Protein AF-0000000084528116 (afdb_homodimer)

Secondary structure (DSSP, 8-state):
------HHHHHHHHHHHHHHHHHTT--HHHHHHHHT--THHHHHHHTTSS--BHHHHHHHHHHTT--HHHHHHHHGGG--S--/------THHHHHHHHHHHHHHHHTT--HHHHHHHHT--THHHHHHHTTSS--BHHHHHHHHHHTT--HHHHHHHHGGG--S--

pLDDT: mean 92.59, std 15.08, range [25.92, 98.62]

Radius of gyration: 15.74 Å; Cα contacts (8 Å, |Δi|>4): 183; chains: 2; bounding box: 32×43×34 Å

Nearest PDB structures (foldseek):
  3f52-assembly1_E  TM=8.115E-01  e=4.147E-03  Corynebacterium glutamicum
  3g5g-assembly1_A  TM=8.521E-01  e=7.219E-03  Enterobacter sp. RFL1396
  3g5g-assembly5_J  TM=8.511E-01  e=9.524E-03  Enterobacter sp. RFL1396
  3g5g-assembly5_I  TM=8.493E-01  e=1.257E-02  Enterobacter sp. RFL1396
  3clc-assembly1_D  TM=8.287E-01  e=1.189E-02  unclassi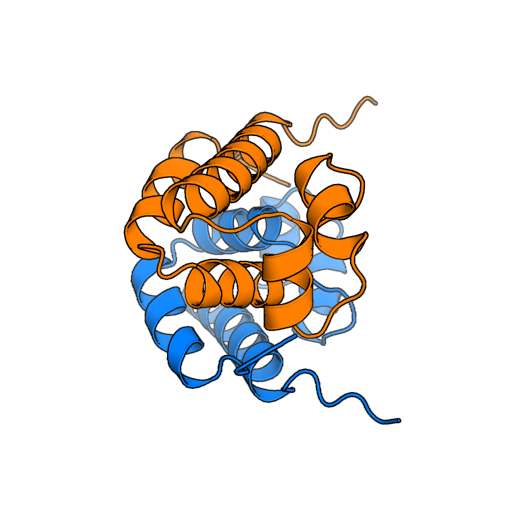fied

Solvent-accessible surface area (backbone atoms only — not comparable to full-atom values): 9227 Å² total; per-residue (Å²): 134,76,77,66,68,49,58,56,31,56,49,50,50,31,52,49,54,51,50,43,35,54,73,61,68,45,51,51,51,57,47,12,53,66,32,63,43,58,56,59,52,42,54,31,38,59,71,66,75,37,84,50,33,43,66,56,45,51,43,52,38,53,75,44,67,54,63,62,64,60,51,50,60,68,43,56,83,43,52,48,91,52,94,134,74,79,62,72,61,54,55,33,57,50,50,50,31,52,49,54,51,48,43,35,54,73,59,68,46,51,53,52,57,46,12,54,66,33,64,44,58,56,59,53,44,54,32,38,59,70,65,75,38,85,51,33,42,67,56,45,51,42,53,38,53,75,46,68,52,61,61,62,58,50,51,60,67,43,55,84,43,50,54,92,52,97

Structure (mmCIF, N/CA/C/O backbone):
data_AF-0000000084528116-model_v1
#
loop_
_entity.id
_entity.type
_entity.pdbx_description
1 polymer 'Helix-turn-helix protein'
#
loop_
_atom_site.group_PDB
_atom_site.id
_atom_site.type_symbol
_atom_site.label_atom_id
_atom_site.label_alt_id
_atom_site.label_comp_id
_atom_site.label_asym_id
_atom_site.label_entity_id
_atom_site.label_seq_id
_atom_site.pdbx_PDB_ins_code
_atom_site.Cartn_x
_atom_site.Cartn_y
_atom_site.Cartn_z
_atom_site.occupancy
_atom_site.B_iso_or_equiv
_atom_site.auth_seq_id
_atom_site.auth_comp_id
_atom_site.auth_asym_id
_atom_site.auth_atom_id
_atom_site.pdbx_PDB_model_num
ATOM 1 N N . MET A 1 1 ? -15.781 -3.434 -20.422 1 26.11 1 MET A N 1
ATOM 2 C CA . MET A 1 1 ? -14.797 -4.195 -19.656 1 26.11 1 MET A CA 1
ATOM 3 C C . MET A 1 1 ? -14.453 -3.486 -18.344 1 26.11 1 MET A C 1
ATOM 5 O O . MET A 1 1 ? -13.594 -2.598 -18.328 1 26.11 1 MET A O 1
ATOM 9 N N . ALA A 1 2 ? -15.367 -3.178 -17.625 1 33.28 2 ALA A N 1
ATOM 10 C CA . ALA A 1 2 ? -15.539 -2.479 -16.359 1 33.28 2 ALA A CA 1
ATOM 11 C C . ALA A 1 2 ? -14.578 -3.014 -15.305 1 33.28 2 ALA A C 1
ATOM 13 O O . ALA A 1 2 ? -14.828 -4.055 -14.688 1 33.28 2 ALA A O 1
ATOM 14 N N . GLY A 1 3 ? -13.422 -3.615 -15.656 1 37.78 3 GLY A N 1
ATOM 15 C CA . GLY A 1 3 ? -12.664 -4.426 -14.719 1 37.78 3 GLY A CA 1
ATOM 16 C C . GLY A 1 3 ? -12.805 -3.953 -13.281 1 37.78 3 GLY A C 1
ATOM 17 O O . GLY A 1 3 ? -12.477 -2.809 -12.961 1 37.78 3 GLY A O 1
ATOM 18 N N . ALA A 1 4 ? -13.688 -4.445 -12.594 1 40.91 4 ALA A N 1
ATOM 19 C CA . ALA A 1 4 ? -14.25 -4.246 -11.266 1 40.91 4 ALA A CA 1
ATOM 20 C C . ALA A 1 4 ? -13.156 -4.242 -10.195 1 40.91 4 ALA A C 1
ATOM 22 O O . ALA A 1 4 ? -12.852 -5.285 -9.609 1 40.91 4 ALA A O 1
ATOM 23 N N . VAL A 1 5 ? -11.875 -4.211 -10.484 1 47.56 5 VAL A N 1
ATOM 24 C CA . VAL A 1 5 ? -10.984 -4.148 -9.328 1 47.56 5 VAL A CA 1
ATOM 25 C C . VAL A 1 5 ? -11.727 -3.555 -8.133 1 47.56 5 VAL A C 1
ATOM 27 O O . VAL A 1 5 ? -12.344 -2.49 -8.242 1 47.56 5 VAL A O 1
ATOM 30 N N . SER A 1 6 ? -12.258 -4.531 -7.488 1 56.72 6 SER A N 1
ATOM 31 C CA . SER A 1 6 ? -13.234 -4.523 -6.41 1 56.72 6 SER A CA 1
ATOM 32 C C . SER A 1 6 ? -13.125 -3.252 -5.574 1 56.72 6 SER A C 1
ATOM 34 O O . SER A 1 6 ? -12.094 -2.996 -4.957 1 56.72 6 SER A O 1
ATOM 36 N N . SER A 1 7 ? -13.82 -2.291 -6.074 1 81.94 7 SER A N 1
ATOM 37 C CA . SER A 1 7 ? -14.172 -0.929 -5.684 1 81.94 7 SER A CA 1
ATOM 38 C C . SER A 1 7 ? -14.398 -0.824 -4.18 1 81.94 7 SER A C 1
ATOM 40 O O . SER A 1 7 ? -14.109 0.209 -3.574 1 81.94 7 SER A O 1
ATOM 42 N N . GLU A 1 8 ? -14.531 -2.168 -3.723 1 93.81 8 GLU A N 1
ATOM 43 C CA . GLU A 1 8 ? -14.906 -2.059 -2.318 1 93.81 8 GLU A CA 1
ATOM 44 C C . GLU A 1 8 ? -13.695 -1.777 -1.438 1 93.81 8 GLU A C 1
ATOM 46 O O . GLU A 1 8 ? -13.773 -0.985 -0.497 1 93.81 8 GLU A O 1
ATOM 51 N N . ALA A 1 9 ? -12.609 -2.432 -1.782 1 95.25 9 ALA A N 1
ATOM 52 C CA . ALA A 1 9 ? -11.391 -2.24 -1.005 1 95.25 9 ALA A CA 1
ATOM 53 C C . ALA A 1 9 ? -10.898 -0.797 -1.098 1 95.25 9 ALA A C 1
ATOM 55 O O . ALA A 1 9 ? -10.477 -0.213 -0.097 1 95.25 9 ALA A O 1
ATOM 56 N N . TYR A 1 10 ? -11.016 -0.242 -2.264 1 95.69 10 TYR A N 1
ATOM 57 C CA . TYR A 1 10 ? -10.594 1.143 -2.447 1 95.69 10 TYR A CA 1
ATOM 58 C C . TYR A 1 10 ? -11.516 2.098 -1.693 1 95.69 10 TYR A C 1
ATOM 60 O O . TYR A 1 10 ? -11.047 3.072 -1.099 1 95.69 10 TYR A O 1
ATOM 68 N N . LYS A 1 11 ? -12.742 1.78 -1.754 1 95.19 11 LYS A N 1
ATOM 69 C CA . LYS A 1 11 ? -13.695 2.586 -1.003 1 95.19 11 LYS A CA 1
ATOM 70 C C . LYS A 1 11 ? -13.414 2.52 0.496 1 95.19 11 LYS A C 1
ATOM 72 O O . LYS A 1 11 ? -13.445 3.543 1.184 1 95.19 11 LYS A O 1
ATOM 77 N N . SER A 1 12 ? -13.164 1.343 0.937 1 96.94 12 SER A N 1
ATOM 78 C CA . SER A 1 12 ? -12.852 1.149 2.35 1 96.94 12 SER A CA 1
ATOM 79 C C . SER A 1 12 ? -11.578 1.888 2.738 1 96.94 12 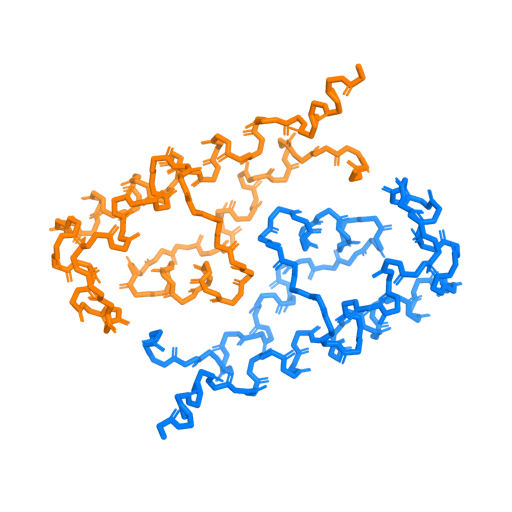SER A C 1
ATOM 81 O O . SER A 1 12 ? -11.523 2.537 3.785 1 96.94 12 SER A O 1
ATOM 83 N N . LEU A 1 13 ? -10.562 1.79 1.901 1 97.31 13 LEU A N 1
ATOM 84 C CA . LEU A 1 13 ? -9.312 2.48 2.191 1 97.31 13 LEU A CA 1
ATOM 85 C C . LEU A 1 13 ? -9.523 3.988 2.262 1 97.31 13 LEU A C 1
ATOM 87 O O . LEU A 1 13 ? -9.062 4.645 3.197 1 97.31 13 LEU A O 1
ATOM 91 N N . ARG A 1 14 ? -10.242 4.477 1.35 1 96.94 14 ARG A N 1
ATOM 92 C CA . ARG A 1 14 ? -10.508 5.91 1.332 1 96.94 14 ARG A CA 1
ATOM 93 C C . ARG A 1 14 ? -11.258 6.344 2.588 1 96.94 14 ARG A C 1
ATOM 95 O O . ARG A 1 14 ? -10.922 7.363 3.197 1 96.94 14 ARG A O 1
ATOM 102 N N . ALA A 1 15 ? -12.242 5.625 2.916 1 97.62 15 ALA A N 1
ATOM 103 C CA . ALA A 1 15 ? -13.023 5.926 4.113 1 97.62 15 ALA A CA 1
ATOM 104 C C . ALA A 1 15 ? -12.141 5.91 5.359 1 97.62 15 ALA A C 1
ATOM 106 O O . ALA A 1 15 ? -12.273 6.77 6.234 1 97.62 15 ALA A O 1
ATOM 107 N N . ILE A 1 16 ? -11.266 4.969 5.445 1 98 16 ILE A N 1
ATOM 108 C CA . ILE A 1 16 ? -10.359 4.832 6.582 1 98 16 ILE A CA 1
ATOM 109 C C . ILE A 1 16 ? -9.422 6.035 6.641 1 98 16 ILE A C 1
ATOM 111 O O . ILE A 1 16 ? -9.188 6.598 7.715 1 98 16 ILE A O 1
ATOM 115 N N . LEU A 1 17 ? -8.891 6.426 5.473 1 98.25 17 LEU A N 1
ATOM 116 C CA . LEU A 1 17 ? -7.984 7.57 5.426 1 98.25 17 LEU A CA 1
ATOM 117 C C . LEU A 1 17 ? -8.68 8.836 5.902 1 98.25 17 LEU A C 1
ATOM 119 O O . LEU A 1 17 ? -8.117 9.609 6.68 1 98.25 17 LEU A O 1
ATOM 123 N N . VAL A 1 18 ? -9.898 9.008 5.477 1 98.5 18 VAL A N 1
ATOM 124 C CA . VAL A 1 18 ? -10.688 10.156 5.895 1 98.5 18 VAL A CA 1
ATOM 125 C C . VAL A 1 18 ? -10.953 10.086 7.395 1 98.5 18 VAL A C 1
ATOM 127 O O . VAL A 1 18 ? -10.773 11.07 8.117 1 98.5 18 VAL A O 1
ATOM 130 N N . GLN A 1 19 ? -11.359 8.969 7.844 1 98.44 19 GLN A N 1
ATOM 131 C CA . GLN A 1 19 ? -11.664 8.773 9.258 1 98.44 19 GLN A CA 1
ATOM 132 C C . GLN A 1 19 ? -10.438 9.008 10.125 1 98.44 19 GLN A C 1
ATOM 134 O O . GLN A 1 19 ? -10.531 9.641 11.18 1 98.44 19 GLN A O 1
ATOM 139 N N . GLU A 1 20 ? -9.32 8.5 9.75 1 98.44 20 GLU A N 1
ATOM 140 C CA . GLU A 1 20 ? -8.086 8.664 10.516 1 98.44 20 GLU A CA 1
ATOM 141 C C . GLU A 1 20 ? -7.652 10.125 10.555 1 98.44 20 GLU A C 1
ATOM 143 O O . GLU A 1 20 ? -7.176 10.609 11.578 1 98.44 20 GLU A O 1
ATOM 148 N N . ARG A 1 21 ? -7.809 10.766 9.43 1 98.62 21 ARG A N 1
ATOM 149 C CA . ARG A 1 21 ? -7.484 12.188 9.422 1 98.62 21 ARG A CA 1
ATOM 150 C C . ARG A 1 21 ? -8.359 12.961 10.398 1 98.62 21 ARG A C 1
ATOM 152 O O . ARG A 1 21 ? -7.859 13.766 11.188 1 98.62 21 ARG A O 1
ATOM 159 N N . ARG A 1 22 ? -9.625 12.703 10.375 1 98.44 22 ARG A N 1
ATOM 160 C CA . ARG A 1 22 ? -10.578 13.367 11.258 1 98.44 22 ARG A CA 1
ATOM 161 C C . ARG A 1 22 ? -10.297 13.039 12.719 1 98.44 22 ARG A C 1
ATOM 163 O O . ARG A 1 22 ? -10.359 13.922 13.578 1 98.44 22 ARG A O 1
ATOM 170 N N . ARG A 1 23 ? -10 11.836 12.992 1 97.88 23 ARG A N 1
ATOM 171 C CA . ARG A 1 23 ? -9.688 11.383 14.344 1 97.88 23 ARG A CA 1
ATOM 172 C C . ARG A 1 23 ? -8.461 12.102 14.891 1 97.88 23 ARG A C 1
ATOM 174 O O . ARG A 1 23 ? -8.391 12.398 16.094 1 97.88 23 ARG A O 1
ATOM 181 N N . SER A 1 24 ? -7.512 12.391 14.039 1 97.5 24 SER A N 1
ATOM 182 C CA . SER A 1 24 ? -6.281 13.055 14.453 1 97.5 24 SER A CA 1
ATOM 183 C C . SER A 1 24 ? -6.488 14.562 14.609 1 97.5 24 SER A C 1
ATOM 185 O O . SER A 1 24 ? -5.582 15.273 15.031 1 97.5 24 SER A O 1
ATOM 187 N N . GLY A 1 25 ? -7.613 15.031 14.094 1 97.94 25 GLY A N 1
ATOM 188 C CA . GLY A 1 25 ? -7.961 16.438 14.227 1 97.94 25 GLY A CA 1
ATOM 189 C C . GLY A 1 25 ? -7.336 17.312 13.156 1 97.94 25 GLY A C 1
ATOM 190 O O . GLY A 1 25 ? -7.273 18.531 13.305 1 97.94 25 GLY A O 1
ATOM 191 N N . LEU A 1 26 ? -6.895 16.75 12.133 1 98.19 26 LEU A N 1
ATOM 192 C CA . LEU A 1 26 ? -6.227 17.516 11.086 1 98.19 26 LEU A CA 1
ATOM 193 C C . LEU A 1 26 ? -7.18 17.797 9.922 1 98.19 26 LEU A C 1
ATOM 195 O O . LEU A 1 26 ? -7.977 16.922 9.555 1 98.19 26 LEU A O 1
ATOM 199 N N . SER A 1 27 ? -7.039 19.031 9.438 1 98.44 27 SER A N 1
ATOM 200 C CA . SER A 1 27 ? -7.66 19.328 8.148 1 98.44 27 SER A CA 1
ATOM 201 C C . SER A 1 27 ? -6.852 18.734 7 1 98.44 27 SER A C 1
ATOM 203 O O . SER A 1 27 ? -5.73 18.266 7.195 1 98.44 27 SER A O 1
ATOM 205 N N . GLN A 1 28 ? -7.508 18.719 5.848 1 98.56 28 GLN A N 1
ATOM 206 C CA . GLN A 1 28 ? -6.781 18.266 4.668 1 98.56 28 GLN A CA 1
ATOM 207 C C . GLN A 1 28 ? -5.535 19.125 4.43 1 98.56 28 GLN A C 1
ATOM 209 O O . GLN A 1 28 ? -4.465 18.594 4.117 1 98.56 28 GLN A O 1
ATOM 214 N N . ALA A 1 29 ? -5.656 20.453 4.613 1 98.31 29 ALA A N 1
ATOM 215 C CA . ALA A 1 29 ? -4.559 21.391 4.387 1 98.31 29 ALA A CA 1
ATOM 216 C C . ALA A 1 29 ? -3.424 21.156 5.379 1 98.31 29 ALA A C 1
ATOM 218 O O . ALA A 1 29 ? -2.252 21.125 4.992 1 98.31 29 ALA A O 1
ATOM 219 N N . ARG A 1 30 ? -3.768 20.984 6.641 1 98.38 30 ARG A N 1
ATOM 220 C CA . ARG A 1 30 ? -2.762 20.766 7.672 1 98.38 30 ARG A CA 1
ATOM 221 C C . ARG A 1 30 ? -2.047 19.438 7.465 1 98.38 30 ARG A C 1
ATOM 223 O O . ARG A 1 30 ? -0.831 19.344 7.652 1 98.38 30 ARG A O 1
ATOM 230 N N . LEU A 1 31 ? -2.768 18.422 7.137 1 98.62 31 LEU A N 1
ATOM 231 C CA . LEU A 1 31 ? -2.146 17.125 6.844 1 98.62 31 LEU A CA 1
ATOM 232 C C . LEU A 1 31 ? -1.208 17.234 5.648 1 98.62 31 LEU A C 1
ATOM 234 O O . LEU A 1 31 ? -0.095 16.703 5.676 1 98.62 31 LEU A O 1
ATOM 238 N N . ALA A 1 32 ? -1.653 17.891 4.598 1 98.56 32 ALA A N 1
ATOM 239 C CA . ALA A 1 32 ? -0.805 18.078 3.424 1 98.56 32 ALA A CA 1
ATOM 240 C C . ALA A 1 32 ? 0.51 18.766 3.801 1 98.56 32 ALA A C 1
ATOM 242 O O . ALA A 1 32 ? 1.579 18.359 3.34 1 98.56 32 ALA A O 1
ATOM 243 N N . GLU A 1 33 ? 0.425 19.734 4.621 1 98.06 33 GLU A N 1
ATOM 244 C CA . GLU A 1 33 ? 1.606 20.438 5.102 1 98.06 33 GLU A CA 1
ATOM 245 C C . GLU A 1 33 ? 2.545 19.5 5.852 1 98.06 33 GLU A C 1
ATOM 247 O O . GLU A 1 33 ? 3.754 19.5 5.613 1 98.06 33 GLU A O 1
ATOM 252 N N . ARG A 1 34 ? 1.994 18.688 6.688 1 97.5 34 ARG A N 1
ATOM 253 C CA . ARG A 1 34 ? 2.795 17.734 7.465 1 97.5 34 ARG A CA 1
ATOM 254 C C . ARG A 1 34 ? 3.461 16.703 6.555 1 97.5 34 ARG A C 1
ATOM 256 O O . ARG A 1 34 ? 4.535 16.203 6.871 1 97.5 34 ARG A O 1
ATOM 263 N N . LEU A 1 35 ? 2.812 16.469 5.504 1 97.69 35 LEU A N 1
ATOM 264 C CA . LEU A 1 35 ? 3.322 15.477 4.555 1 97.69 35 LEU A CA 1
ATOM 265 C C . LEU A 1 35 ? 4.312 16.109 3.59 1 97.69 35 LEU A C 1
ATOM 267 O O . LEU A 1 35 ? 4.941 15.414 2.789 1 97.69 35 LEU A O 1
ATOM 271 N N . GLY A 1 36 ? 4.477 17.359 3.609 1 97.19 36 GLY A N 1
ATOM 272 C CA . GLY A 1 36 ? 5.328 18.062 2.658 1 97.19 36 GLY A CA 1
ATOM 273 C C . GLY A 1 36 ? 4.754 18.094 1.254 1 97.19 36 GLY A C 1
ATOM 274 O O . GLY A 1 36 ? 5.492 17.984 0.272 1 97.19 36 GLY A O 1
ATOM 275 N N . LYS A 1 37 ? 3.486 18.109 1.202 1 97.75 37 LYS A N 1
ATOM 276 C CA . LYS A 1 37 ? 2.805 18.062 -0.088 1 97.75 37 LYS A CA 1
ATOM 277 C C . LYS A 1 37 ? 1.938 19.297 -0.297 1 97.75 37 LYS A C 1
ATOM 279 O O . LYS A 1 37 ? 1.673 20.047 0.649 1 97.75 37 LYS A O 1
ATOM 284 N N . PRO A 1 38 ? 1.549 19.531 -1.595 1 97.5 38 PRO A N 1
ATOM 285 C CA . PRO A 1 38 ? 0.616 20.625 -1.849 1 97.5 38 PRO A CA 1
ATOM 286 C C . PRO A 1 38 ? -0.749 20.406 -1.2 1 97.5 38 PRO A C 1
ATOM 288 O O . PRO A 1 38 ? -1.149 19.266 -0.972 1 97.5 38 PRO A O 1
ATOM 291 N N . PRO A 1 39 ? -1.466 21.469 -0.958 1 96.56 39 PRO A N 1
ATOM 292 C CA . PRO A 1 39 ? -2.756 21.422 -0.266 1 96.56 39 PRO A CA 1
ATOM 293 C C . PRO A 1 39 ? -3.756 20.484 -0.956 1 96.56 39 PRO A C 1
ATOM 295 O O . PRO A 1 39 ? -4.625 19.906 -0.297 1 96.56 39 PRO A O 1
ATOM 298 N N . SER A 1 40 ? -3.646 20.297 -2.219 1 97.75 40 SER A N 1
ATOM 299 C CA . SER A 1 40 ? -4.621 19.5 -2.961 1 97.75 40 SER A CA 1
ATOM 300 C C . SER A 1 40 ? -4.332 18.016 -2.842 1 97.75 40 SER A C 1
ATOM 302 O O . SER A 1 40 ? -5.16 17.188 -3.215 1 97.75 40 SER A O 1
ATOM 304 N N . TYR A 1 41 ? -3.223 17.719 -2.328 1 98.12 41 TYR A N 1
ATOM 305 C CA . TYR A 1 41 ? -2.74 16.344 -2.314 1 98.12 41 TYR A CA 1
ATOM 306 C C . TYR A 1 41 ? -3.697 15.438 -1.55 1 98.12 41 TYR A C 1
ATOM 308 O O . TYR A 1 41 ? -4.121 14.398 -2.062 1 98.12 41 TYR A O 1
ATOM 316 N N . VAL A 1 42 ? -4.062 15.844 -0.384 1 98.5 42 VAL A N 1
ATOM 317 C CA . VAL A 1 42 ? -4.91 15.047 0.498 1 98.5 42 VAL A CA 1
ATOM 318 C C . VAL A 1 42 ? -6.316 14.953 -0.088 1 98.5 42 VAL A C 1
ATOM 320 O O . VAL A 1 42 ? -6.898 13.867 -0.143 1 98.5 42 VAL A O 1
ATOM 323 N N . ALA A 1 43 ? -6.789 16.047 -0.54 1 98.06 43 ALA A N 1
ATOM 324 C CA . ALA A 1 43 ? -8.117 16.062 -1.153 1 98.06 43 ALA A CA 1
ATOM 325 C C . ALA A 1 43 ? -8.188 15.094 -2.33 1 98.06 43 ALA A C 1
ATOM 327 O O . ALA A 1 43 ? -9.148 14.336 -2.465 1 98.06 43 ALA A O 1
ATOM 328 N N . LYS A 1 44 ? -7.207 15 -3.121 1 97.75 44 LYS A N 1
ATOM 329 C CA . LYS A 1 44 ? -7.188 14.195 -4.336 1 97.75 44 LYS A CA 1
ATOM 330 C C . LYS A 1 44 ? -7.246 12.703 -4.008 1 97.75 44 LYS A C 1
ATOM 332 O O . LYS A 1 44 ? -7.98 11.945 -4.648 1 97.75 44 LYS A O 1
ATOM 337 N N . TYR A 1 45 ? -6.453 12.258 -2.994 1 97.12 45 TYR A N 1
ATOM 338 C CA . TYR A 1 45 ? -6.512 10.82 -2.744 1 97.12 45 TYR A CA 1
ATOM 339 C C . TYR A 1 45 ? -7.754 10.461 -1.942 1 97.12 45 TYR A C 1
ATOM 341 O O . TYR A 1 45 ? -8.258 9.336 -2.037 1 97.12 45 TYR A O 1
ATOM 349 N N . GLU A 1 46 ? -8.273 11.469 -1.178 1 97.62 46 GLU A N 1
ATOM 350 C CA . GLU A 1 46 ? -9.477 11.172 -0.41 1 97.62 46 GLU A CA 1
ATOM 351 C C . GLU A 1 46 ? -10.703 11.109 -1.312 1 97.62 46 GLU A C 1
ATOM 353 O O . GLU A 1 46 ? -11.703 10.477 -0.967 1 97.62 46 GLU A O 1
ATOM 358 N N . LEU A 1 47 ? -10.594 11.727 -2.457 1 95.06 47 LEU A N 1
ATOM 359 C CA . LEU A 1 47 ? -11.695 11.719 -3.416 1 95.06 47 LEU A CA 1
ATOM 360 C C . LEU A 1 47 ? -11.508 10.617 -4.449 1 95.06 47 LEU A C 1
ATOM 362 O O . LEU A 1 47 ? -12.375 10.406 -5.305 1 95.06 47 LEU A O 1
ATOM 366 N N . GLY A 1 48 ? -10.461 9.992 -4.426 1 94.12 48 GLY A N 1
ATOM 367 C CA . GLY A 1 48 ? -10.211 8.906 -5.363 1 94.12 48 GLY A CA 1
ATOM 368 C C . GLY A 1 48 ? -9.594 9.383 -6.668 1 94.12 48 GLY A C 1
ATOM 369 O O . GLY A 1 48 ? -9.508 8.617 -7.629 1 94.12 48 GLY A O 1
ATOM 370 N N . GLU A 1 49 ? -9.141 10.555 -6.699 1 95.38 49 GLU A N 1
ATOM 371 C CA . GLU A 1 49 ? -8.539 11.109 -7.906 1 95.38 49 GLU A CA 1
ATOM 372 C C . GLU A 1 49 ? -7.059 10.766 -7.996 1 95.38 49 GLU A C 1
ATOM 374 O O . GLU A 1 49 ? -6.43 10.961 -9.039 1 95.38 49 GLU A O 1
ATOM 379 N N . ARG A 1 50 ? -6.492 10.297 -6.984 1 94.06 50 ARG A N 1
ATOM 380 C CA . ARG A 1 50 ? -5.102 9.852 -6.91 1 94.06 50 ARG A CA 1
ATOM 381 C C . ARG A 1 50 ? -4.969 8.602 -6.055 1 94.06 50 ARG A C 1
ATOM 383 O O . ARG A 1 50 ? -5.465 8.555 -4.926 1 94.06 50 ARG A O 1
ATOM 390 N N . ARG A 1 51 ? -4.277 7.676 -6.539 1 92.94 51 ARG A N 1
ATOM 391 C CA . ARG A 1 51 ? -3.992 6.488 -5.742 1 92.94 51 ARG A CA 1
ATOM 392 C C . ARG A 1 51 ? -2.697 6.66 -4.953 1 92.94 51 ARG A C 1
ATOM 394 O O . ARG A 1 51 ? -1.744 7.27 -5.438 1 92.94 51 ARG A O 1
ATOM 401 N N . LEU A 1 52 ? -2.727 6.133 -3.801 1 96.75 52 LEU A N 1
ATOM 402 C CA . LEU A 1 52 ? -1.512 6.062 -2.996 1 96.75 52 LEU A CA 1
ATOM 403 C C . LEU A 1 52 ? -0.847 4.695 -3.135 1 96.75 52 LEU A C 1
ATOM 405 O O . LEU A 1 52 ? -1.522 3.664 -3.094 1 96.75 52 LEU A O 1
ATOM 409 N N . ASP A 1 53 ? 0.469 4.734 -3.299 1 96.31 53 ASP A N 1
ATOM 410 C CA . ASP A 1 53 ? 1.135 3.438 -3.25 1 96.31 53 ASP A CA 1
ATOM 411 C C . ASP A 1 53 ? 1.325 2.973 -1.808 1 96.31 53 ASP A C 1
ATOM 413 O O . ASP A 1 53 ? 0.913 3.656 -0.869 1 96.31 53 ASP A O 1
ATOM 417 N N . MET A 1 54 ? 1.869 1.842 -1.634 1 97.25 54 MET A N 1
ATOM 418 C CA . MET A 1 54 ? 1.986 1.241 -0.308 1 97.25 54 MET A CA 1
ATOM 419 C C . MET A 1 54 ? 2.789 2.139 0.627 1 97.25 54 MET A C 1
ATOM 421 O O . MET A 1 54 ? 2.369 2.4 1.756 1 97.25 54 MET A O 1
ATOM 425 N N . ILE A 1 55 ? 3.879 2.645 0.172 1 97.06 55 ILE A N 1
ATOM 426 C CA . ILE A 1 55 ? 4.758 3.432 1.031 1 97.06 55 ILE A CA 1
ATOM 427 C C . ILE A 1 55 ? 4.102 4.773 1.352 1 97.06 55 ILE A C 1
ATOM 429 O O . ILE A 1 55 ? 4.098 5.207 2.506 1 97.06 55 ILE A O 1
ATOM 433 N N . GLU A 1 56 ? 3.541 5.363 0.404 1 97.38 56 GLU A N 1
ATOM 434 C CA . GLU A 1 56 ? 2.818 6.609 0.649 1 97.38 56 GLU A CA 1
ATOM 435 C C . GLU A 1 56 ? 1.717 6.414 1.687 1 97.38 56 GLU A C 1
ATOM 437 O O . GLU A 1 56 ? 1.545 7.242 2.582 1 97.38 56 GLU A O 1
ATOM 442 N N . THR A 1 57 ? 0.966 5.355 1.499 1 97.94 57 THR A N 1
ATOM 443 C CA . THR A 1 57 ? -0.129 5.078 2.422 1 97.94 57 THR A CA 1
ATOM 444 C C . THR A 1 57 ? 0.393 4.906 3.846 1 97.94 57 THR A C 1
ATOM 446 O O . THR A 1 57 ? -0.161 5.473 4.789 1 97.94 57 THR A O 1
ATOM 449 N N . LEU A 1 58 ? 1.485 4.195 3.967 1 97.94 58 LEU A N 1
ATOM 450 C CA . LEU A 1 58 ? 2.051 3.959 5.289 1 97.94 58 LEU A CA 1
ATOM 451 C C . LEU A 1 58 ? 2.549 5.262 5.91 1 97.94 58 LEU A C 1
ATOM 453 O O . LEU A 1 58 ? 2.389 5.48 7.113 1 97.94 58 LEU A O 1
ATOM 457 N N . VAL A 1 59 ? 3.119 6.082 5.156 1 97.94 59 VAL A N 1
ATOM 458 C CA . VAL A 1 59 ? 3.604 7.359 5.668 1 97.94 59 VAL A CA 1
ATOM 459 C C . VAL A 1 59 ? 2.426 8.211 6.145 1 97.94 5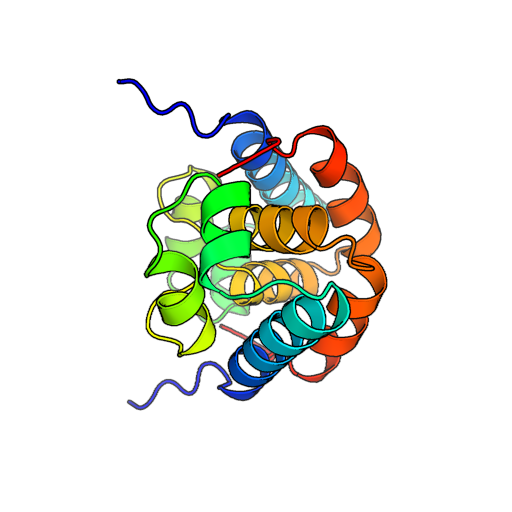9 VAL A C 1
ATOM 461 O O . VAL A 1 59 ? 2.467 8.781 7.234 1 97.94 59 VAL A O 1
ATOM 464 N N . VAL A 1 60 ? 1.392 8.234 5.34 1 98.38 60 VAL A N 1
ATOM 465 C CA . VAL A 1 60 ? 0.209 9.008 5.715 1 98.38 60 VAL A CA 1
ATOM 466 C C . VAL A 1 60 ? -0.348 8.484 7.035 1 98.38 60 VAL A C 1
ATOM 468 O O . VAL A 1 60 ? -0.613 9.258 7.957 1 98.38 60 VAL A O 1
ATOM 471 N N . LEU A 1 61 ? -0.51 7.242 7.117 1 98.38 61 LEU A N 1
ATOM 472 C CA . LEU A 1 61 ? -1.089 6.641 8.312 1 98.38 61 LEU A CA 1
ATOM 473 C C . LEU A 1 61 ? -0.185 6.855 9.523 1 98.38 61 LEU A C 1
ATOM 475 O O . LEU A 1 61 ? -0.671 7.051 10.641 1 98.38 61 LEU A O 1
ATOM 479 N N . THR A 1 62 ? 1.112 6.832 9.297 1 97.75 62 THR A N 1
ATOM 480 C CA . THR A 1 62 ? 2.07 7.07 10.375 1 97.75 62 THR A CA 1
ATOM 481 C C . THR A 1 62 ? 1.976 8.508 10.867 1 97.75 62 THR A C 1
ATOM 483 O O . THR A 1 62 ? 1.941 8.758 12.078 1 97.75 62 THR A O 1
ATOM 486 N N . VAL A 1 63 ? 1.902 9.414 9.945 1 97.62 63 VAL A N 1
ATOM 487 C CA . VAL A 1 63 ? 1.774 10.82 10.289 1 97.62 63 VAL A CA 1
ATOM 488 C C . VAL A 1 63 ? 0.493 11.047 11.086 1 97.62 63 VAL A C 1
ATOM 490 O O . VAL A 1 63 ? 0.457 11.875 12 1 97.62 63 VAL A O 1
ATOM 493 N N . LEU A 1 64 ? -0.5 10.25 10.859 1 98.25 64 LEU A N 1
ATOM 494 C CA . LEU A 1 64 ? -1.802 10.383 11.5 1 98.25 64 LEU A CA 1
ATOM 495 C C . LEU A 1 64 ? -1.821 9.648 12.836 1 98.25 64 LEU A C 1
ATOM 497 O O . LEU A 1 64 ? -2.811 9.711 13.57 1 98.25 64 LEU A O 1
ATOM 501 N N . GLY A 1 65 ? -0.788 8.93 13.133 1 97.5 65 GLY A N 1
ATOM 502 C CA . GLY A 1 65 ? -0.752 8.164 14.367 1 97.5 65 GLY A CA 1
ATOM 503 C C . GLY A 1 65 ? -1.727 7 14.367 1 97.5 65 GLY A C 1
ATOM 504 O O . GLY A 1 65 ? -2.248 6.625 15.422 1 97.5 65 GLY A O 1
ATOM 505 N N . ALA A 1 66 ? -1.975 6.457 13.281 1 97.81 66 ALA A N 1
ATOM 506 C CA . ALA A 1 66 ? -2.975 5.402 13.133 1 97.81 66 ALA A CA 1
ATOM 507 C C . ALA A 1 66 ? -2.393 4.039 13.5 1 97.81 66 ALA A C 1
ATOM 509 O O . ALA A 1 66 ? -1.174 3.855 13.492 1 97.81 66 ALA A O 1
ATOM 510 N N . ASP A 1 67 ? -3.273 3.107 13.859 1 97.25 67 ASP A N 1
ATOM 511 C CA . ASP A 1 67 ? -2.92 1.704 14.055 1 97.25 67 ASP A CA 1
ATOM 512 C C . ASP A 1 67 ? -2.943 0.945 12.727 1 97.25 67 ASP A C 1
ATOM 514 O O . ASP A 1 67 ? -3.971 0.378 12.352 1 97.25 67 ASP A O 1
ATOM 518 N N . ILE A 1 68 ? -1.781 0.848 12.164 1 97.38 68 ILE A N 1
ATOM 519 C CA . ILE A 1 68 ? -1.67 0.319 10.805 1 97.38 68 ILE A CA 1
ATOM 520 C C . ILE A 1 68 ? -2.078 -1.153 10.789 1 97.38 68 ILE A C 1
ATOM 522 O O . ILE A 1 68 ? -2.738 -1.611 9.859 1 97.38 68 ILE A O 1
ATOM 526 N N . SER A 1 69 ? -1.714 -1.874 11.789 1 95.81 69 SER A N 1
ATOM 527 C CA . SER A 1 69 ? -2.08 -3.283 11.883 1 95.81 69 SER A CA 1
ATOM 528 C C . SER A 1 69 ? -3.596 -3.461 11.906 1 95.81 69 SER A C 1
ATOM 530 O O . SER A 1 69 ? -4.137 -4.312 11.195 1 95.81 69 SER A O 1
ATOM 532 N N . ALA A 1 70 ? -4.211 -2.674 12.648 1 96.38 70 ALA A N 1
ATOM 533 C CA . ALA A 1 70 ? -5.672 -2.732 12.719 1 96.38 70 ALA A CA 1
ATOM 534 C C . ALA A 1 70 ? -6.297 -2.379 11.375 1 96.38 70 ALA A C 1
ATOM 536 O O . ALA A 1 70 ? -7.277 -3.002 10.961 1 96.38 70 ALA A O 1
ATOM 537 N N . ILE A 1 71 ? -5.781 -1.423 10.758 1 97.56 71 ILE A N 1
ATOM 538 C CA . ILE A 1 71 ? -6.312 -0.94 9.484 1 97.56 71 ILE A CA 1
ATOM 539 C C . ILE A 1 71 ? -6.164 -2.023 8.422 1 97.56 71 ILE A C 1
ATOM 541 O O . ILE A 1 71 ? -7.098 -2.277 7.652 1 97.56 71 ILE A O 1
ATOM 545 N N . VAL A 1 72 ? -5.023 -2.668 8.391 1 96.62 72 VAL A N 1
ATOM 546 C CA . VAL A 1 72 ? -4.82 -3.775 7.465 1 96.62 72 VAL A CA 1
ATOM 547 C C . VAL A 1 72 ? -5.855 -4.867 7.73 1 96.62 72 VAL A C 1
ATOM 549 O O . VAL A 1 72 ? -6.457 -5.402 6.797 1 96.62 72 VAL A O 1
ATOM 552 N N . GLY A 1 73 ? -6.012 -5.152 8.945 1 95.88 73 GLY A N 1
ATOM 553 C CA . GLY A 1 73 ? -7.027 -6.133 9.305 1 95.88 73 GLY A CA 1
ATOM 554 C C . GLY A 1 73 ? -8.414 -5.766 8.805 1 95.88 73 GLY A C 1
ATOM 555 O O . GLY A 1 73 ? -9.18 -6.641 8.398 1 95.88 73 GLY A O 1
ATOM 556 N N . GLU A 1 74 ? -8.781 -4.559 8.812 1 95.94 74 GLU A N 1
ATOM 557 C CA . GLU A 1 74 ? -10.078 -4.066 8.375 1 95.94 74 GLU A CA 1
ATOM 558 C C . GLU A 1 74 ? -10.219 -4.152 6.859 1 95.94 74 GLU A C 1
ATOM 560 O O . GLU A 1 74 ? -11.32 -4.344 6.34 1 95.94 74 GLU A O 1
ATOM 565 N N . LEU A 1 75 ? -9.125 -4.074 6.184 1 96.88 75 LEU A N 1
ATOM 566 C CA . LEU A 1 75 ? -9.156 -4.027 4.727 1 96.88 75 LEU A CA 1
ATOM 567 C C . LEU A 1 75 ? -9.211 -5.43 4.137 1 96.88 75 LEU A C 1
ATOM 569 O O . LEU A 1 75 ? -9.742 -5.629 3.039 1 96.88 75 LEU A O 1
ATOM 573 N N . LEU A 1 76 ? -8.664 -6.402 4.863 1 95.94 76 LEU A N 1
ATOM 574 C CA . LEU A 1 76 ? -8.438 -7.746 4.344 1 95.94 76 LEU A CA 1
ATOM 575 C C . LEU A 1 76 ? -9.742 -8.367 3.855 1 95.94 76 LEU A C 1
ATOM 577 O O . LEU A 1 76 ? -9.797 -8.945 2.766 1 95.94 76 LEU A O 1
ATOM 581 N N . PRO A 1 77 ? -10.859 -8.25 4.578 1 95.44 77 PRO A N 1
ATOM 582 C CA . PRO A 1 77 ? -12.117 -8.859 4.121 1 95.44 77 PRO A CA 1
ATOM 583 C C . PRO A 1 77 ? -12.625 -8.25 2.814 1 95.44 77 PRO A C 1
ATOM 585 O O . PRO A 1 77 ? -13.438 -8.867 2.119 1 95.44 77 PRO A O 1
ATOM 588 N N . ASP A 1 78 ? -12.211 -7.078 2.486 1 95.75 78 ASP A N 1
ATOM 589 C CA . ASP A 1 78 ? -12.727 -6.367 1.321 1 95.75 78 ASP A CA 1
ATOM 590 C C . ASP A 1 78 ? -11.852 -6.605 0.095 1 95.75 78 ASP A C 1
ATOM 592 O O . ASP A 1 78 ? -12.195 -6.191 -1.013 1 95.75 78 ASP A O 1
ATOM 596 N N . LEU A 1 79 ? -10.711 -7.324 0.321 1 96.31 79 LEU A N 1
ATOM 597 C CA . LEU A 1 79 ? -9.773 -7.492 -0.787 1 96.31 79 LEU A CA 1
ATOM 598 C C . LEU A 1 79 ? -10.367 -8.398 -1.864 1 96.31 79 LEU A C 1
ATOM 600 O O . LEU A 1 79 ? -11.031 -9.383 -1.554 1 96.31 79 LEU A O 1
ATOM 604 N N . PRO A 1 80 ? -10.102 -8.008 -3.119 1 94.31 80 PRO A N 1
ATOM 605 C CA . PRO A 1 80 ? -10.484 -8.945 -4.184 1 94.31 80 PRO A CA 1
ATOM 606 C C . PRO A 1 80 ? -9.617 -10.203 -4.207 1 94.31 80 PRO A C 1
ATOM 608 O O . PRO A 1 80 ? -8.523 -10.211 -3.639 1 94.31 80 PRO A O 1
ATOM 611 N N . GLU A 1 81 ? -10.148 -11.234 -4.812 1 91.44 81 GLU A N 1
ATOM 612 C CA . GLU A 1 81 ? -9.406 -12.492 -4.879 1 91.44 81 GLU A CA 1
ATOM 613 C C . GLU A 1 81 ? -8.203 -12.367 -5.812 1 91.44 81 GLU A C 1
ATOM 615 O O . GLU A 1 81 ? -7.16 -12.992 -5.574 1 91.44 81 GLU A O 1
ATOM 620 N N . THR A 1 82 ? -8.422 -11.641 -6.859 1 91.38 82 THR A N 1
ATOM 621 C CA . THR A 1 82 ? -7.336 -11.406 -7.809 1 91.38 82 THR A CA 1
ATOM 622 C C . THR A 1 82 ? -7.324 -9.945 -8.258 1 91.38 82 THR A C 1
ATOM 624 O O . THR A 1 82 ? -8.219 -9.172 -7.895 1 91.38 82 THR A O 1
ATOM 627 N N . LEU A 1 83 ? -6.238 -9.633 -8.977 1 90.94 83 LEU A N 1
ATOM 628 C CA . LEU A 1 83 ? -6.102 -8.258 -9.438 1 90.94 83 LEU A CA 1
ATOM 629 C C . LEU A 1 83 ? -6.73 -8.078 -10.812 1 90.94 83 LEU A C 1
ATOM 631 O O . LEU A 1 83 ? -6.77 -9.016 -11.609 1 90.94 83 LEU A O 1
ATOM 635 N N . MET B 1 1 ? 17.297 19.078 -7.484 1 25.92 1 MET B N 1
ATOM 636 C CA . MET B 1 1 ? 16.203 18.922 -6.531 1 25.92 1 MET B CA 1
ATOM 637 C C . MET B 1 1 ? 15.719 17.484 -6.465 1 25.92 1 MET B C 1
ATOM 639 O O . MET B 1 1 ? 14.867 17.062 -7.258 1 25.92 1 MET B O 1
ATOM 643 N N . ALA B 1 2 ? 16.594 16.656 -6.348 1 32.34 2 ALA B N 1
ATOM 644 C CA . ALA B 1 2 ? 16.719 15.203 -6.398 1 32.34 2 ALA B CA 1
ATOM 645 C C . ALA B 1 2 ? 15.664 14.531 -5.516 1 32.34 2 ALA B C 1
ATOM 647 O O . ALA B 1 2 ? 15.852 14.414 -4.301 1 32.34 2 ALA B O 1
ATOM 648 N N . GLY B 1 3 ? 14.5 15.227 -5.242 1 37.06 3 GLY B N 1
ATOM 649 C CA . GLY B 1 3 ? 13.57 14.82 -4.195 1 37.06 3 GLY B CA 1
ATOM 650 C C . GLY B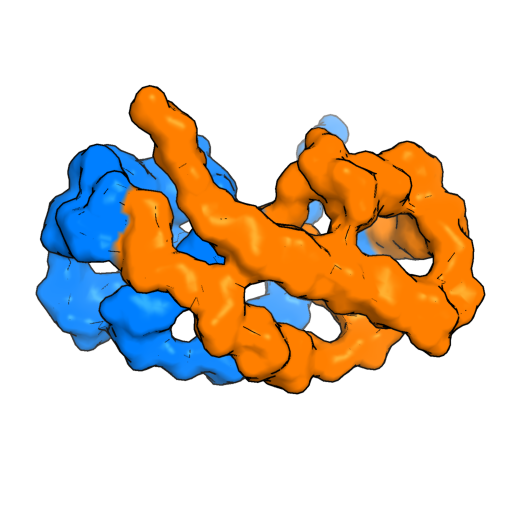 1 3 ? 13.602 13.328 -3.916 1 37.06 3 GLY B C 1
ATOM 651 O O . GLY B 1 3 ? 13.133 12.531 -4.73 1 37.06 3 GLY B O 1
ATOM 652 N N . ALA B 1 4 ? 14.5 12.906 -3.238 1 41.19 4 ALA B N 1
ATOM 653 C CA . ALA B 1 4 ? 15.039 11.594 -2.885 1 41.19 4 ALA B CA 1
ATOM 654 C C . ALA B 1 4 ? 13.969 10.719 -2.236 1 41.19 4 ALA B C 1
ATOM 656 O O . ALA B 1 4 ? 13.734 10.812 -1.029 1 41.19 4 ALA B O 1
ATOM 657 N N . VAL B 1 5 ? 12.68 10.938 -2.283 1 46.84 5 VAL B N 1
ATOM 658 C CA . VAL B 1 5 ? 11.781 10.016 -1.592 1 46.84 5 VAL B CA 1
ATOM 659 C C . VAL B 1 5 ? 12.523 8.711 -1.277 1 46.84 5 VAL B C 1
ATOM 661 O O . VAL B 1 5 ? 13.047 8.055 -2.18 1 46.84 5 VAL B O 1
ATOM 664 N N . SER B 1 6 ? 13.258 8.93 -0.331 1 54.94 6 SER B N 1
ATOM 665 C CA . SER B 1 6 ? 14.164 8.031 0.375 1 54.94 6 SER B CA 1
ATOM 666 C C . SER B 1 6 ? 13.773 6.574 0.179 1 54.94 6 SER B C 1
ATOM 668 O O . SER B 1 6 ? 12.633 6.191 0.459 1 54.94 6 SER B O 1
ATOM 670 N N . SER B 1 7 ? 14.32 5.973 -0.915 1 80.38 7 SER B N 1
ATOM 671 C CA . SER B 1 7 ? 14.414 4.777 -1.744 1 80.38 7 SER B CA 1
ATOM 672 C C . SER B 1 7 ? 14.555 3.521 -0.89 1 80.38 7 SER B C 1
ATOM 674 O O . SER B 1 7 ? 14.195 2.426 -1.328 1 80.38 7 SER B O 1
ATOM 676 N N . GLU B 1 8 ? 14.703 4 0.45 1 93.69 8 GLU B N 1
ATOM 677 C CA . GLU B 1 8 ? 15.008 2.785 1.199 1 93.69 8 GLU B CA 1
ATOM 678 C C . GLU B 1 8 ? 13.758 1.942 1.42 1 93.69 8 GLU B C 1
ATOM 680 O O . GLU B 1 8 ? 13.805 0.714 1.335 1 93.69 8 GLU B O 1
ATOM 685 N N . ALA B 1 9 ? 12.695 2.631 1.685 1 95.19 9 ALA B N 1
ATOM 686 C CA . ALA B 1 9 ? 11.438 1.925 1.918 1 95.19 9 ALA B CA 1
ATOM 687 C C . ALA B 1 9 ? 10.992 1.167 0.669 1 95.19 9 ALA B C 1
ATOM 689 O O . ALA B 1 9 ? 10.531 0.027 0.758 1 95.19 9 ALA B O 1
ATOM 690 N N . TYR B 1 10 ? 11.195 1.785 -0.443 1 95.69 10 TYR B N 1
ATOM 691 C CA . TYR B 1 10 ? 10.828 1.133 -1.694 1 95.69 10 TYR B CA 1
ATOM 692 C C . TYR B 1 10 ? 11.727 -0.067 -1.97 1 95.69 10 TYR B C 1
ATOM 694 O O . TYR B 1 10 ? 11.258 -1.108 -2.434 1 95.69 10 TYR B O 1
ATOM 702 N N . LYS B 1 11 ? 12.953 0.138 -1.688 1 95.06 11 LYS B N 1
ATOM 703 C CA . LYS B 1 11 ? 13.883 -0.972 -1.846 1 95.06 11 LYS B CA 1
ATOM 704 C C . LYS B 1 11 ? 13.516 -2.135 -0.93 1 95.06 11 LYS B C 1
ATOM 706 O O . LYS B 1 11 ? 13.539 -3.295 -1.352 1 95.06 11 LYS B O 1
ATOM 711 N N . SER B 1 12 ? 13.203 -1.807 0.267 1 96.94 12 SER B N 1
ATOM 712 C CA . SER B 1 12 ? 12.812 -2.824 1.233 1 96.94 12 SER B CA 1
ATOM 713 C C . SER B 1 12 ? 11.531 -3.535 0.794 1 96.94 12 SER B C 1
ATOM 715 O O . SER B 1 12 ? 11.438 -4.762 0.88 1 96.94 12 SER B O 1
ATOM 717 N N . LEU B 1 13 ? 10.578 -2.766 0.334 1 97.25 13 LEU B N 1
ATOM 718 C CA . LEU B 1 13 ? 9.328 -3.371 -0.123 1 97.25 13 LEU B CA 1
ATOM 719 C C . LEU B 1 13 ? 9.586 -4.32 -1.288 1 97.25 13 LEU B C 1
ATOM 721 O O . LEU B 1 13 ? 9.086 -5.449 -1.294 1 97.25 13 LEU B O 1
ATOM 725 N N . ARG B 1 14 ? 10.352 -3.9 -2.184 1 97 14 ARG B N 1
ATOM 726 C CA . ARG B 1 14 ? 10.656 -4.738 -3.338 1 97 14 ARG B CA 1
ATOM 727 C C . ARG B 1 14 ? 11.352 -6.031 -2.908 1 97 14 ARG B C 1
ATOM 729 O O . ARG B 1 14 ? 11.008 -7.113 -3.391 1 97 14 ARG B O 1
ATOM 736 N N . ALA B 1 15 ? 12.305 -5.898 -2.08 1 97.62 15 ALA B N 1
ATOM 737 C CA . ALA B 1 15 ? 13.023 -7.066 -1.579 1 97.62 15 ALA B CA 1
ATOM 738 C C . ALA B 1 15 ? 12.078 -8.039 -0.882 1 97.62 15 ALA B C 1
ATOM 740 O O . ALA B 1 15 ? 12.188 -9.258 -1.058 1 97.62 15 ALA B O 1
ATOM 741 N N . ILE B 1 16 ? 11.164 -7.535 -0.12 1 98 16 ILE B N 1
ATOM 742 C CA . ILE B 1 16 ? 10.195 -8.352 0.607 1 98 16 ILE B CA 1
ATOM 743 C C . ILE B 1 16 ? 9.289 -9.078 -0.381 1 98 16 ILE B C 1
ATOM 745 O O . ILE B 1 16 ? 9.016 -10.266 -0.22 1 98 16 ILE B O 1
ATOM 749 N N . LEU B 1 17 ? 8.844 -8.344 -1.41 1 98.25 17 LEU B N 1
ATOM 750 C CA . LEU B 1 17 ? 7.977 -8.945 -2.412 1 98.25 17 LEU B CA 1
ATOM 751 C C . LEU B 1 17 ? 8.68 -10.102 -3.117 1 98.25 17 LEU B C 1
ATOM 753 O O . LEU B 1 17 ? 8.094 -11.164 -3.314 1 98.25 17 LEU B O 1
ATOM 757 N N . VAL B 1 18 ? 9.922 -9.891 -3.441 1 98.5 18 VAL B N 1
ATOM 758 C CA . VAL B 1 18 ? 10.719 -10.93 -4.086 1 98.5 18 VAL B CA 1
ATOM 759 C C . VAL B 1 18 ? 10.898 -12.109 -3.129 1 98.5 18 VAL B C 1
ATOM 761 O O . VAL B 1 18 ? 10.703 -13.266 -3.516 1 98.5 18 VAL B O 1
ATOM 764 N N . GLN B 1 19 ? 11.25 -11.828 -1.944 1 98.44 19 GLN B N 1
ATOM 765 C CA . GLN B 1 19 ? 11.477 -12.859 -0.939 1 98.44 19 GLN B CA 1
ATOM 766 C C . GLN B 1 19 ? 10.211 -13.672 -0.689 1 98.44 19 GL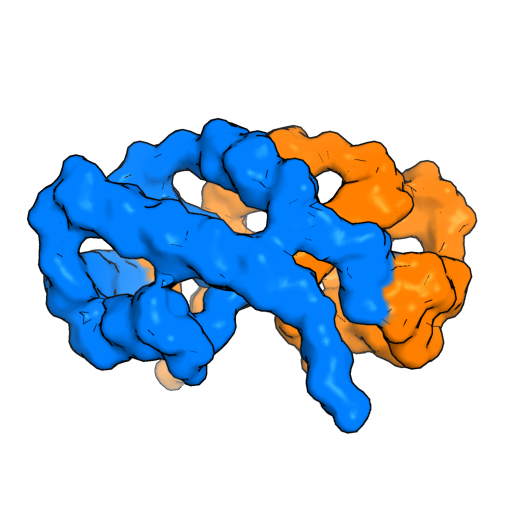N B C 1
ATOM 768 O O . GLN B 1 19 ? 10.258 -14.898 -0.578 1 98.44 19 GLN B O 1
ATOM 773 N N . GLU B 1 20 ? 9.094 -13.031 -0.562 1 98.44 20 GLU B N 1
ATOM 774 C CA . GLU B 1 20 ? 7.828 -13.719 -0.313 1 98.44 20 GLU B CA 1
ATOM 775 C C . GLU B 1 20 ? 7.434 -14.594 -1.497 1 98.44 20 GLU B C 1
ATOM 777 O O . GLU B 1 20 ? 6.918 -15.695 -1.314 1 98.44 20 GLU B O 1
ATOM 782 N N . ARG B 1 21 ? 7.664 -14.062 -2.66 1 98.62 21 ARG B N 1
ATOM 783 C CA . ARG B 1 21 ? 7.383 -14.883 -3.834 1 98.62 21 ARG B CA 1
ATOM 784 C C . ARG B 1 21 ? 8.227 -16.156 -3.828 1 98.62 21 ARG B C 1
ATOM 786 O O . ARG B 1 21 ? 7.703 -17.25 -4.051 1 98.62 21 ARG B O 1
ATOM 793 N N . ARG B 1 22 ? 9.484 -16.016 -3.57 1 98.38 22 ARG B N 1
ATOM 794 C CA . ARG B 1 22 ? 10.406 -17.141 -3.543 1 98.38 22 ARG B CA 1
ATOM 795 C C . ARG B 1 22 ? 10.031 -18.125 -2.434 1 98.38 22 ARG B C 1
ATOM 797 O O . ARG B 1 22 ? 10.07 -19.344 -2.633 1 98.38 22 ARG B O 1
ATOM 804 N N . ARG B 1 23 ? 9.68 -17.625 -1.322 1 97.88 23 ARG B N 1
ATOM 805 C CA . ARG B 1 23 ? 9.281 -18.453 -0.181 1 97.88 23 ARG B CA 1
ATOM 806 C C . ARG B 1 23 ? 8.055 -19.281 -0.511 1 97.88 23 ARG B C 1
ATOM 808 O O . ARG B 1 23 ? 7.926 -20.422 -0.052 1 97.88 23 ARG B O 1
ATOM 815 N N . SER B 1 24 ? 7.168 -18.734 -1.301 1 97.44 24 SER B N 1
ATOM 816 C CA . SER B 1 24 ? 5.934 -19.422 -1.668 1 97.44 24 SER B CA 1
ATOM 817 C C . SER B 1 24 ? 6.176 -20.438 -2.779 1 97.44 24 SER B C 1
ATOM 819 O O . SER B 1 24 ? 5.266 -21.172 -3.168 1 97.44 24 SER B O 1
ATOM 821 N N . GLY B 1 25 ? 7.332 -20.344 -3.389 1 97.94 25 GLY B N 1
ATOM 822 C CA . GLY B 1 25 ? 7.719 -21.281 -4.426 1 97.94 25 GLY B CA 1
ATOM 823 C C . GLY B 1 25 ? 7.176 -20.906 -5.797 1 97.94 25 GLY B C 1
ATOM 824 O O . GLY B 1 25 ? 7.137 -21.75 -6.699 1 97.94 25 GLY B O 1
ATOM 825 N N . LEU B 1 26 ? 6.785 -19.75 -5.973 1 98.19 26 LEU B N 1
ATOM 826 C CA . LEU B 1 26 ? 6.203 -19.328 -7.246 1 98.19 26 LEU B CA 1
ATOM 827 C C . LEU B 1 26 ? 7.223 -18.578 -8.094 1 98.19 26 LEU B C 1
ATOM 829 O O . LEU B 1 26 ? 8.016 -17.797 -7.57 1 98.19 26 LEU B O 1
ATOM 833 N N . SER B 1 27 ? 7.145 -18.906 -9.398 1 98.44 27 SER B N 1
ATOM 834 C CA . SER B 1 27 ? 7.844 -18.062 -10.352 1 98.44 27 SER B CA 1
ATOM 835 C C . SER B 1 27 ? 7.082 -16.75 -10.594 1 98.44 27 SER B C 1
ATOM 837 O O . SER B 1 27 ? 5.934 -16.609 -10.172 1 98.44 27 SER B O 1
ATOM 839 N N . GLN B 1 28 ? 7.797 -15.844 -11.211 1 98.5 28 GLN B N 1
ATOM 840 C CA . GLN B 1 28 ? 7.121 -14.602 -11.578 1 98.5 28 GLN B CA 1
ATOM 841 C C . GLN B 1 28 ? 5.918 -14.875 -12.477 1 98.5 28 GLN B C 1
ATOM 843 O O . GLN B 1 28 ? 4.855 -14.281 -12.289 1 98.5 28 GLN B O 1
ATOM 848 N N . ALA B 1 29 ? 6.078 -15.797 -13.438 1 98.31 29 ALA B N 1
ATOM 849 C CA . ALA B 1 29 ? 5.02 -16.125 -14.383 1 98.31 29 ALA B CA 1
ATOM 850 C C . ALA B 1 29 ? 3.826 -16.766 -13.68 1 98.31 29 ALA B C 1
ATOM 852 O O . ALA B 1 29 ? 2.678 -16.406 -13.938 1 98.31 29 ALA B O 1
ATOM 853 N N . ARG B 1 30 ? 4.09 -17.703 -12.797 1 98.31 30 ARG B N 1
ATOM 854 C CA . ARG B 1 30 ? 3.023 -18.375 -12.07 1 98.31 30 ARG B CA 1
ATOM 855 C C . ARG B 1 30 ? 2.281 -17.406 -11.156 1 98.31 30 ARG B C 1
ATOM 857 O O . ARG B 1 30 ? 1.057 -17.469 -11.039 1 98.31 30 ARG B O 1
ATOM 864 N N . LEU B 1 31 ? 2.996 -16.562 -10.484 1 98.56 31 LEU B N 1
ATOM 865 C CA . LEU B 1 31 ? 2.355 -15.555 -9.641 1 98.56 31 LEU B CA 1
ATOM 866 C C . LEU B 1 31 ? 1.489 -14.625 -10.484 1 98.56 31 LEU B C 1
ATOM 868 O O . LEU B 1 31 ? 0.362 -14.305 -10.094 1 98.56 31 LEU B O 1
ATOM 872 N N . ALA B 1 32 ? 2.004 -14.18 -11.602 1 98.56 32 ALA B N 1
ATOM 873 C CA . ALA B 1 32 ? 1.228 -13.312 -12.492 1 98.56 32 ALA B CA 1
ATOM 874 C C . ALA B 1 32 ? -0.086 -13.977 -12.891 1 98.56 32 ALA B C 1
ATOM 876 O O . ALA B 1 32 ? -1.139 -13.336 -12.891 1 98.56 32 ALA B O 1
ATOM 877 N N . GLU B 1 33 ? -0.017 -15.203 -13.195 1 98 33 GLU B N 1
ATOM 878 C CA . GLU B 1 33 ? -1.205 -15.969 -13.547 1 98 33 GLU B CA 1
ATOM 879 C C . GLU B 1 33 ? -2.209 -16 -12.398 1 98 33 GLU B C 1
ATOM 881 O O . GLU B 1 33 ? -3.402 -15.773 -12.609 1 98 33 GLU B O 1
ATOM 886 N N . ARG B 1 34 ? -1.72 -16.234 -11.227 1 97.44 34 ARG B N 1
ATOM 887 C CA . ARG B 1 34 ? -2.588 -16.281 -10.055 1 97.44 34 ARG B CA 1
ATOM 888 C C . ARG B 1 34 ? -3.232 -14.922 -9.789 1 97.44 34 ARG B C 1
ATOM 890 O O . ARG B 1 34 ? -4.336 -14.852 -9.242 1 97.44 34 ARG B O 1
ATOM 897 N N . LEU B 1 35 ? -2.543 -13.945 -10.164 1 97.62 35 LEU B N 1
ATOM 898 C CA . LEU B 1 35 ? -3.029 -12.586 -9.953 1 97.62 35 LEU B CA 1
ATOM 899 C C . LEU B 1 35 ? -3.949 -12.148 -11.086 1 97.62 35 LEU B C 1
ATOM 901 O O . LEU B 1 35 ? -4.551 -11.078 -11.031 1 97.62 35 LEU B O 1
ATOM 905 N N . GLY B 1 36 ? -4.074 -12.906 -12.102 1 97.12 36 GLY B N 1
ATOM 906 C CA . GLY B 1 36 ? -4.852 -12.523 -13.266 1 97.12 36 GLY B CA 1
ATOM 907 C C . GLY B 1 36 ? -4.199 -11.422 -14.086 1 97.12 36 GLY B C 1
ATOM 908 O O . GLY B 1 36 ? -4.887 -10.555 -14.625 1 97.12 36 GLY B O 1
ATOM 909 N N . LYS B 1 37 ? -2.932 -11.422 -14.055 1 97.75 37 LYS B N 1
ATOM 910 C CA . LYS B 1 37 ? -2.182 -10.375 -14.734 1 97.75 37 LYS B CA 1
ATOM 911 C C . LYS B 1 37 ? -1.267 -10.953 -15.805 1 97.75 37 LYS B C 1
ATOM 913 O O . LYS B 1 37 ? -1.029 -12.164 -15.836 1 97.75 37 LYS B O 1
ATOM 918 N N . PRO B 1 38 ? -0.797 -10.055 -16.734 1 97.44 38 PRO B N 1
ATOM 919 C CA . PRO B 1 38 ? 0.182 -10.516 -17.719 1 97.44 38 PRO B CA 1
ATOM 920 C C . PRO B 1 38 ? 1.503 -10.945 -17.078 1 97.44 38 PRO B C 1
ATOM 922 O O . PRO B 1 38 ? 1.855 -10.461 -16 1 97.44 38 PRO B O 1
ATOM 925 N N . PRO B 1 39 ? 2.242 -11.797 -17.75 1 96.38 39 PRO B N 1
ATOM 926 C CA . PRO B 1 39 ? 3.492 -12.352 -17.219 1 96.38 39 PRO B CA 1
ATOM 927 C C . PRO B 1 39 ? 4.496 -11.273 -16.812 1 96.38 39 PRO B C 1
ATOM 929 O O . PRO B 1 39 ? 5.309 -11.477 -15.914 1 96.38 39 PRO B O 1
ATOM 932 N N . SER B 1 40 ? 4.434 -10.125 -17.422 1 97.69 40 SER B N 1
ATOM 933 C CA . SER B 1 40 ? 5.418 -9.078 -17.172 1 97.69 40 SER B CA 1
ATOM 934 C C . SER B 1 40 ? 5.074 -8.289 -15.914 1 97.69 40 SER B C 1
ATOM 936 O O . SER B 1 40 ? 5.898 -7.523 -15.414 1 97.69 40 SER B O 1
ATOM 938 N N . TYR B 1 41 ? 3.941 -8.516 -15.438 1 98.06 41 TYR B N 1
ATOM 939 C CA . TYR B 1 41 ? 3.418 -7.703 -14.344 1 98.06 41 TYR B CA 1
ATOM 940 C C . TYR B 1 41 ? 4.305 -7.812 -13.109 1 98.06 41 TYR B C 1
ATOM 942 O O . TYR B 1 41 ? 4.727 -6.801 -12.547 1 98.06 41 TYR B O 1
ATOM 950 N N . VAL B 1 42 ? 4.621 -9.008 -12.734 1 98.5 42 VAL B N 1
ATOM 951 C CA . VAL B 1 42 ? 5.398 -9.281 -11.531 1 98.5 42 VAL B CA 1
ATOM 952 C C . VAL B 1 42 ? 6.832 -8.797 -11.719 1 98.5 42 VAL B C 1
ATOM 954 O O . VAL B 1 42 ? 7.391 -8.133 -10.844 1 98.5 42 VAL B O 1
ATOM 957 N N . ALA B 1 43 ? 7.359 -9.086 -12.844 1 98.06 43 ALA B N 1
ATOM 958 C CA . ALA B 1 43 ? 8.719 -8.633 -13.148 1 98.06 43 ALA B CA 1
ATOM 959 C C . ALA B 1 43 ? 8.82 -7.113 -13.047 1 98.06 43 ALA B C 1
ATOM 961 O O . ALA B 1 43 ? 9.773 -6.59 -12.461 1 98.06 43 ALA B O 1
ATOM 962 N N . LYS B 1 44 ? 7.891 -6.383 -13.477 1 97.75 44 LYS B N 1
ATOM 963 C CA . LYS B 1 44 ? 7.918 -4.926 -13.539 1 97.75 44 LYS B CA 1
ATOM 964 C C . LYS B 1 44 ? 7.918 -4.316 -12.141 1 97.75 44 LYS B C 1
ATOM 966 O O . LYS B 1 44 ? 8.664 -3.377 -11.859 1 97.75 44 LYS B O 1
ATOM 971 N N . TYR B 1 45 ? 7.059 -4.852 -11.227 1 97.12 45 TYR B N 1
ATOM 972 C CA . TYR B 1 45 ? 7.062 -4.211 -9.914 1 97.12 45 TYR B CA 1
ATOM 973 C C . TYR B 1 45 ? 8.25 -4.684 -9.086 1 97.12 45 TYR B C 1
ATOM 975 O O . TYR B 1 45 ? 8.719 -3.967 -8.195 1 97.12 45 TYR B O 1
ATOM 983 N N . GLU B 1 46 ? 8.758 -5.902 -9.414 1 97.62 46 GLU B N 1
ATOM 984 C CA . GLU B 1 46 ? 9.906 -6.383 -8.656 1 97.62 46 GLU B CA 1
ATOM 985 C C . GLU B 1 46 ? 11.188 -5.656 -9.07 1 97.62 46 GLU B C 1
ATOM 987 O O . GLU B 1 46 ? 12.148 -5.594 -8.305 1 97.62 46 GLU B O 1
ATOM 992 N N . LEU B 1 47 ? 11.148 -5.098 -10.25 1 95.12 47 LEU B N 1
ATOM 993 C CA . LEU B 1 47 ? 12.297 -4.352 -10.742 1 95.12 47 LEU B CA 1
ATOM 994 C C . LEU B 1 47 ? 12.141 -2.861 -10.469 1 95.12 47 LEU B C 1
ATOM 996 O O . LEU B 1 47 ? 13.047 -2.074 -10.75 1 95.12 47 LEU B O 1
ATOM 1000 N N . GLY B 1 48 ? 11.086 -2.488 -10 1 94.19 48 GLY B N 1
ATOM 1001 C CA . GLY B 1 48 ? 10.859 -1.089 -9.688 1 94.19 48 GLY B CA 1
ATOM 1002 C C . GLY B 1 48 ? 10.328 -0.29 -10.867 1 94.19 48 GLY B C 1
ATOM 1003 O O . GLY B 1 48 ? 10.273 0.94 -10.812 1 94.19 48 GLY B O 1
ATOM 1004 N N . GLU B 1 49 ? 9.898 -0.938 -11.852 1 95.38 49 GLU B N 1
ATOM 1005 C CA . GLU B 1 49 ? 9.383 -0.27 -13.047 1 95.38 49 GLU B CA 1
ATOM 1006 C C . GLU B 1 49 ? 7.898 0.048 -12.898 1 95.38 49 GLU B C 1
ATOM 1008 O O . GLU B 1 49 ? 7.332 0.79 -13.703 1 95.38 49 GLU B O 1
ATOM 1013 N N . ARG B 1 50 ? 7.27 -0.48 -11.945 1 94.06 50 ARG B N 1
ATOM 1014 C CA . ARG B 1 50 ? 5.867 -0.241 -11.625 1 94.06 50 ARG B CA 1
ATOM 1015 C C . ARG B 1 50 ? 5.652 -0.19 -10.117 1 94.06 50 ARG B C 1
ATOM 1017 O O . ARG B 1 50 ? 6.078 -1.093 -9.391 1 94.06 50 ARG B O 1
ATOM 1024 N N . ARG B 1 51 ? 4.969 0.771 -9.695 1 92.94 51 ARG B N 1
ATOM 1025 C CA . ARG B 1 51 ? 4.605 0.832 -8.289 1 92.94 51 ARG B CA 1
ATOM 1026 C C . ARG B 1 51 ? 3.271 0.136 -8.031 1 92.94 51 ARG B C 1
ATOM 1028 O O . ARG B 1 51 ? 2.365 0.2 -8.867 1 92.94 51 ARG B O 1
ATOM 1035 N N . LEU B 1 52 ? 3.227 -0.486 -6.934 1 96.75 52 LEU B N 1
ATOM 1036 C CA . LEU B 1 52 ? 1.966 -1.061 -6.473 1 96.75 52 LEU B CA 1
ATOM 1037 C C . LEU B 1 52 ? 1.269 -0.127 -5.492 1 96.75 52 LEU B C 1
ATOM 1039 O O . LEU B 1 52 ? 1.909 0.428 -4.594 1 96.75 52 LEU B O 1
ATOM 1043 N N . ASP B 1 53 ? -0.042 0.012 -5.703 1 96.44 53 ASP B N 1
ATOM 1044 C CA . ASP B 1 53 ? -0.75 0.755 -4.664 1 96.44 53 ASP B CA 1
ATOM 1045 C C . ASP B 1 53 ? -1.036 -0.131 -3.453 1 96.44 53 ASP B C 1
ATOM 1047 O O . ASP B 1 53 ? -0.651 -1.302 -3.43 1 96.44 53 ASP B O 1
ATOM 1051 N N . MET B 1 54 ? -1.623 0.403 -2.471 1 97.19 54 MET B N 1
ATOM 1052 C CA . MET B 1 54 ? -1.831 -0.312 -1.214 1 97.19 54 MET B CA 1
ATOM 1053 C C . MET B 1 54 ? -2.66 -1.573 -1.437 1 97.19 54 MET B C 1
ATOM 1055 O O . MET B 1 54 ? -2.297 -2.652 -0.963 1 97.19 54 MET B O 1
ATOM 1059 N N . ILE B 1 55 ? -3.713 -1.465 -2.172 1 97.12 55 ILE B N 1
ATOM 1060 C CA . ILE B 1 55 ? -4.617 -2.596 -2.354 1 97.12 55 ILE B CA 1
ATOM 1061 C C . ILE B 1 55 ? -3.941 -3.662 -3.213 1 97.12 55 ILE B C 1
ATOM 1063 O O . ILE B 1 55 ? -3.986 -4.852 -2.887 1 97.12 55 ILE B O 1
ATOM 1067 N N . GLU B 1 56 ? -3.32 -3.268 -4.215 1 97.38 56 GLU B N 1
ATOM 1068 C CA . GLU B 1 56 ? -2.576 -4.219 -5.035 1 97.38 56 GLU B CA 1
ATOM 1069 C C . GLU B 1 56 ? -1.54 -4.973 -4.203 1 97.38 56 GLU B C 1
ATOM 1071 O O . GLU B 1 56 ? -1.396 -6.188 -4.336 1 97.38 56 GLU B O 1
ATOM 1076 N N . THR B 1 57 ? -0.804 -4.223 -3.432 1 97.94 57 THR B N 1
ATOM 1077 C CA . THR B 1 57 ? 0.23 -4.836 -2.604 1 97.94 57 THR B CA 1
ATOM 1078 C C . THR B 1 57 ? -0.376 -5.867 -1.657 1 97.94 57 THR B C 1
ATOM 1080 O O . THR B 1 57 ? 0.14 -6.98 -1.532 1 97.94 57 THR B O 1
ATOM 1083 N N . LEU B 1 58 ? -1.493 -5.516 -1.072 1 97.94 58 LEU B N 1
ATOM 1084 C CA . LEU B 1 58 ? -2.139 -6.43 -0.137 1 97.94 58 LEU B CA 1
ATOM 1085 C C . LEU B 1 58 ? -2.631 -7.684 -0.854 1 97.94 58 LEU B C 1
ATOM 1087 O O . LEU B 1 58 ? -2.531 -8.789 -0.318 1 97.94 58 LEU B O 1
ATOM 1091 N N . VAL B 1 59 ? -3.143 -7.547 -1.99 1 97.88 59 VAL B N 1
ATOM 1092 C CA . VAL B 1 59 ? -3.619 -8.695 -2.75 1 97.88 59 VAL B CA 1
ATOM 1093 C C . VAL B 1 59 ? -2.445 -9.617 -3.088 1 97.88 59 VAL B C 1
ATOM 1095 O O . VAL B 1 59 ? -2.531 -10.836 -2.914 1 97.88 59 VAL B O 1
ATOM 1098 N N . VAL B 1 60 ? -1.364 -9.016 -3.533 1 98.38 60 VAL B N 1
ATOM 1099 C CA . VAL B 1 60 ? -0.183 -9.805 -3.865 1 98.38 60 VAL B CA 1
ATO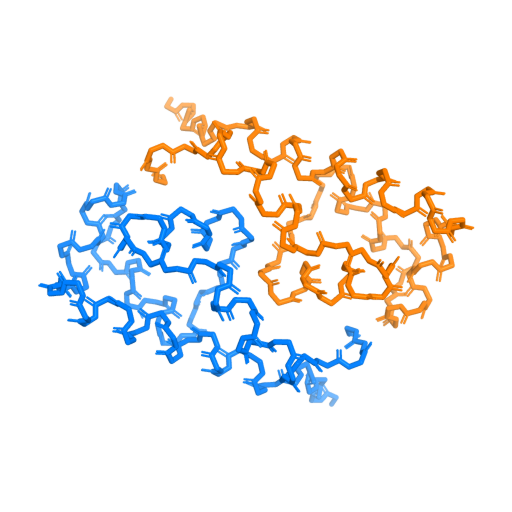M 1100 C C . VAL B 1 60 ? 0.282 -10.578 -2.635 1 98.38 60 VAL B C 1
ATOM 1102 O O . VAL B 1 60 ? 0.516 -11.789 -2.709 1 98.38 60 VAL B O 1
ATOM 1105 N N . LEU B 1 61 ? 0.407 -9.922 -1.582 1 98.31 61 LEU B N 1
ATOM 1106 C CA . LEU B 1 61 ? 0.899 -10.555 -0.361 1 98.31 61 LEU B CA 1
ATOM 1107 C C . LEU B 1 61 ? -0.065 -11.633 0.121 1 98.31 61 LEU B C 1
ATOM 1109 O O . LEU B 1 61 ? 0.362 -12.664 0.647 1 98.31 61 LEU B O 1
ATOM 1113 N N . THR B 1 62 ? -1.347 -11.391 -0.052 1 97.69 62 THR B N 1
ATOM 1114 C CA . THR B 1 62 ? -2.355 -12.375 0.328 1 97.69 62 THR B CA 1
ATOM 1115 C C . THR B 1 62 ? -2.246 -13.625 -0.539 1 97.69 62 THR B C 1
ATOM 1117 O O . THR B 1 62 ? -2.271 -14.742 -0.026 1 97.69 62 THR B O 1
ATOM 1120 N N . VAL B 1 63 ? -2.096 -13.398 -1.813 1 97.5 63 VAL B N 1
ATOM 1121 C CA . VAL B 1 63 ? -1.946 -14.516 -2.744 1 97.5 63 VAL B CA 1
ATOM 1122 C C . VAL B 1 63 ? -0.707 -15.328 -2.379 1 97.5 63 VAL B C 1
ATOM 1124 O O . VAL B 1 63 ? -0.699 -16.547 -2.518 1 97.5 63 VAL B O 1
ATOM 1127 N N . LEU B 1 64 ? 0.272 -14.703 -1.818 1 98.19 64 LEU B N 1
ATOM 1128 C CA . LEU B 1 64 ? 1.537 -15.344 -1.472 1 98.19 64 LEU B CA 1
ATOM 1129 C C . LEU B 1 64 ? 1.46 -15.992 -0.095 1 98.19 64 LEU B C 1
ATOM 1131 O O . LEU B 1 64 ? 2.408 -16.656 0.339 1 98.19 64 LEU B O 1
ATOM 1135 N N . GLY B 1 65 ? 0.389 -15.773 0.607 1 97.44 65 GLY B N 1
ATOM 1136 C CA . GLY B 1 65 ? 0.261 -16.312 1.952 1 97.44 65 GLY B CA 1
ATOM 1137 C C . GLY B 1 65 ? 1.203 -15.656 2.947 1 97.44 65 GLY B C 1
ATOM 1138 O O . GLY B 1 65 ? 1.651 -16.297 3.898 1 97.44 65 GLY B O 1
ATOM 1139 N N . ALA B 1 66 ? 1.508 -14.469 2.746 1 97.81 66 ALA B N 1
ATOM 1140 C CA . ALA B 1 66 ? 2.484 -13.758 3.568 1 97.81 66 ALA B CA 1
ATOM 1141 C C . ALA B 1 66 ? 1.846 -13.242 4.852 1 97.81 66 ALA B C 1
ATOM 1143 O O . ALA B 1 66 ? 0.624 -13.094 4.93 1 97.81 66 ALA B O 1
ATOM 1144 N N . ASP B 1 67 ? 2.688 -12.992 5.875 1 97.19 67 ASP B N 1
ATOM 1145 C CA . ASP B 1 67 ? 2.283 -12.312 7.102 1 97.19 67 ASP B CA 1
ATOM 1146 C C . ASP B 1 67 ? 2.354 -10.797 6.938 1 97.19 67 ASP B C 1
ATOM 1148 O O . ASP B 1 67 ? 3.383 -10.188 7.23 1 97.19 67 ASP B O 1
ATOM 1152 N N . ILE B 1 68 ? 1.225 -10.258 6.613 1 97.38 68 ILE B N 1
ATOM 1153 C CA . ILE B 1 68 ? 1.169 -8.844 6.238 1 97.38 68 ILE B CA 1
ATOM 1154 C C . ILE B 1 68 ? 1.532 -7.98 7.441 1 97.38 68 ILE B C 1
ATOM 1156 O O . ILE B 1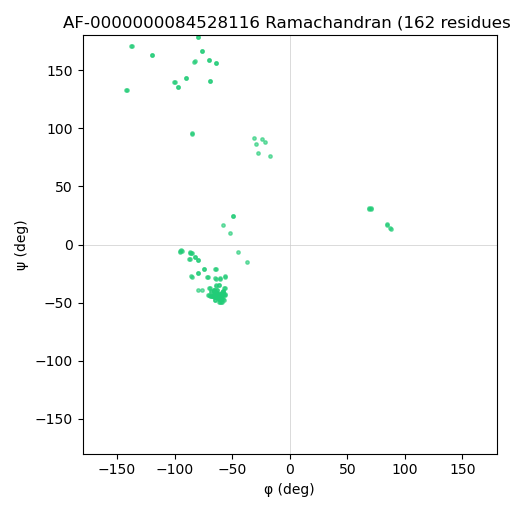 68 ? 2.229 -6.969 7.301 1 97.38 68 ILE B O 1
ATOM 1160 N N . SER B 1 69 ? 1.093 -8.359 8.594 1 95.81 69 SER B N 1
ATOM 1161 C CA . SER B 1 69 ? 1.414 -7.613 9.805 1 95.81 69 SER B CA 1
ATOM 1162 C C . SER B 1 69 ? 2.918 -7.566 10.047 1 95.81 69 SER B C 1
ATOM 1164 O O . SER B 1 69 ? 3.473 -6.512 10.352 1 95.81 69 SER B O 1
ATOM 1166 N N . ALA B 1 70 ? 3.527 -8.656 9.875 1 96.38 70 ALA B N 1
ATOM 1167 C CA . ALA B 1 70 ? 4.977 -8.719 10.047 1 96.38 70 ALA B CA 1
ATOM 1168 C C . ALA B 1 70 ? 5.688 -7.855 9 1 96.38 70 ALA B C 1
ATOM 1170 O O . ALA B 1 70 ? 6.668 -7.176 9.312 1 96.38 70 ALA B O 1
ATOM 1171 N N . ILE B 1 71 ? 5.227 -7.891 7.844 1 97.56 71 ILE B N 1
ATOM 1172 C CA . ILE B 1 71 ? 5.836 -7.164 6.734 1 97.56 71 ILE B CA 1
ATOM 1173 C C . ILE B 1 71 ? 5.715 -5.66 6.977 1 97.56 71 ILE B C 1
ATOM 1175 O O . ILE B 1 71 ? 6.676 -4.914 6.777 1 97.56 71 ILE B O 1
ATOM 1179 N N . VAL B 1 72 ? 4.555 -5.23 7.418 1 96.56 72 VAL B N 1
ATOM 1180 C CA . VAL B 1 72 ? 4.367 -3.824 7.754 1 96.56 72 VAL B CA 1
ATOM 1181 C C . VAL B 1 72 ? 5.352 -3.422 8.852 1 96.56 72 VAL B C 1
ATOM 1183 O O . VAL B 1 72 ? 5.988 -2.369 8.766 1 96.56 72 VAL B O 1
ATOM 1186 N N . GLY B 1 73 ? 5.441 -4.242 9.805 1 95.88 73 GLY B N 1
ATOM 1187 C CA . GLY B 1 73 ? 6.402 -3.98 10.867 1 95.88 73 GLY B CA 1
ATOM 1188 C C . GLY B 1 73 ? 7.824 -3.832 10.359 1 95.88 73 GLY B C 1
ATOM 1189 O O . GLY B 1 73 ? 8.586 -3.008 10.867 1 95.88 73 GLY B O 1
ATOM 1190 N N . GLU B 1 74 ? 8.219 -4.559 9.406 1 95.94 74 GLU B N 1
ATOM 1191 C CA . GLU B 1 74 ? 9.562 -4.531 8.828 1 95.94 74 GLU B CA 1
ATOM 1192 C C . GLU B 1 74 ? 9.781 -3.26 8.016 1 95.94 74 GLU B C 1
ATOM 1194 O O . GLU B 1 74 ? 10.906 -2.756 7.934 1 95.94 74 GLU B O 1
ATOM 1199 N N . LEU B 1 75 ? 8.734 -2.723 7.492 1 96.81 75 LEU B N 1
ATOM 1200 C CA . LEU B 1 75 ? 8.844 -1.574 6.602 1 96.81 75 LEU B CA 1
ATOM 1201 C C . LEU B 1 75 ? 8.883 -0.272 7.395 1 96.81 75 LEU B C 1
ATOM 1203 O O . LEU B 1 75 ? 9.469 0.717 6.938 1 96.81 75 LEU B O 1
ATOM 1207 N N . LEU B 1 76 ? 8.281 -0.281 8.578 1 95.88 76 LEU B N 1
ATOM 1208 C CA . LEU B 1 76 ? 8.047 0.937 9.344 1 95.88 76 LEU B CA 1
ATOM 1209 C C . LEU B 1 76 ? 9.352 1.659 9.633 1 95.88 76 LEU B C 1
ATOM 1211 O O . LEU B 1 76 ? 9.445 2.877 9.469 1 95.88 76 LEU B O 1
ATOM 1215 N N . PRO B 1 77 ? 10.438 0.983 10.016 1 95.44 77 PRO B N 1
ATOM 1216 C CA . PRO B 1 77 ? 11.695 1.672 10.312 1 95.44 77 PRO B CA 1
ATOM 1217 C C . PRO B 1 77 ? 12.297 2.361 9.086 1 95.44 77 PRO B C 1
ATOM 1219 O O . PRO B 1 77 ? 13.125 3.262 9.227 1 95.44 77 PRO B O 1
ATOM 1222 N N . ASP B 1 78 ? 11.922 1.943 7.922 1 95.69 78 ASP B N 1
ATOM 1223 C CA . ASP B 1 78 ? 12.531 2.455 6.699 1 95.69 78 ASP B CA 1
ATOM 1224 C C . ASP B 1 78 ? 11.711 3.609 6.121 1 95.69 78 ASP B C 1
ATOM 1226 O O . ASP B 1 78 ? 12.125 4.254 5.156 1 95.69 78 ASP B O 1
ATOM 1230 N N . LEU B 1 79 ? 10.547 3.885 6.77 1 96.25 79 LEU B N 1
ATOM 1231 C CA . LEU B 1 79 ? 9.672 4.906 6.203 1 96.25 79 LEU B CA 1
ATOM 1232 C C . LEU B 1 79 ? 10.297 6.289 6.336 1 96.25 79 LEU B C 1
ATOM 1234 O O . LEU B 1 79 ? 10.914 6.605 7.355 1 96.25 79 LEU B O 1
ATOM 1238 N N . PRO B 1 80 ? 10.125 7.09 5.277 1 94.38 80 PRO B N 1
ATOM 1239 C CA . PRO B 1 80 ? 10.531 8.484 5.434 1 94.38 80 PRO B CA 1
ATOM 1240 C C . PRO B 1 80 ? 9.625 9.266 6.383 1 94.38 80 PRO B C 1
ATOM 1242 O O . PRO B 1 80 ? 8.5 8.844 6.648 1 94.38 80 PRO B O 1
ATOM 1245 N N . GLU B 1 81 ? 10.156 10.344 6.895 1 91.75 81 GLU B N 1
ATOM 1246 C CA . GLU B 1 81 ? 9.375 11.156 7.82 1 91.75 81 GLU B CA 1
ATOM 1247 C C . GLU B 1 81 ? 8.227 11.867 7.105 1 91.75 81 GLU B C 1
ATOM 1249 O O . GLU B 1 81 ? 7.156 12.062 7.676 1 91.75 81 GLU B O 1
ATOM 1254 N N . THR B 1 82 ? 8.531 12.281 5.922 1 91.56 82 THR B N 1
ATOM 1255 C CA . THR B 1 82 ? 7.516 12.938 5.105 1 91.56 82 THR B CA 1
ATOM 1256 C C . THR B 1 82 ? 7.578 12.445 3.662 1 91.56 82 THR B C 1
ATOM 1258 O O . THR B 1 82 ? 8.484 11.688 3.301 1 91.56 82 THR B O 1
ATOM 1261 N N . LEU B 1 83 ? 6.559 12.859 2.895 1 91.19 83 LEU B N 1
ATOM 1262 C CA . LEU B 1 83 ? 6.492 12.422 1.502 1 91.19 83 LEU B CA 1
ATOM 1263 C C . LEU B 1 83 ? 7.223 13.406 0.593 1 91.19 83 LEU B C 1
ATOM 1265 O O . LEU B 1 83 ? 7.266 14.609 0.877 1 91.19 83 LEU B O 1
#

Organism: NCBI:txid1123501

Foldseek 3Di:
DPPCQPVQLLVLLLVVLVVLCVVLVHDLQRLCVVVVHHSCVSVCSSVVNDDDDPVRSVVSCVSSVHDVVVSVVVSVVSHDPDD/DPPCQPCQLLVLLLVVLVVLCVVLVHDLQRLCVVVVHHSCPSVCSSVVNDDDDPVRSVVSCVSSVHDVVVSVVVSVVSHDPDD

Sequence (166 aa):
MAGAVSSEAYKSLRAILVQERRRSGLSQARLAERLGKPPSYVAKYELGERRLDMIETLVVLTVLGADISAIVGELLPDLPETLMAGAVSSEAYKSLRAILVQERRRSGLSQARLAERLGKPPSYVAKYELGERRLDMIETLVVLTVLGADISAIVGELLPDLPETL

InterPro domains:
  IPR001387 Cro/C1-type, helix-turn-helix domain [PF01381] (19-54)
  IPR001387 Cro/C1-type, helix-turn-helix domain [PS50943] (17-71)
  IPR001387 Cro/C1-type, helix-turn-helix domain [SM00530] (16-71)
  IPR001387 Cro/C1-type, helix-turn-helix domain [cd00093] (16-71)
  IPR010982 Lambda repressor-like, DNA-binding domain superfamily [G3DSA:1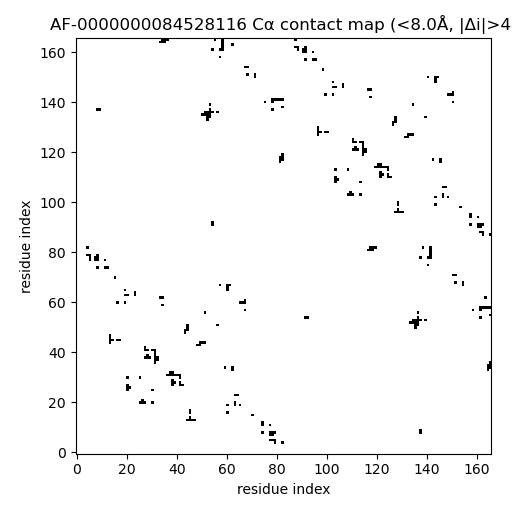.10.260.40] (2-80)
  IPR010982 Lambda repressor-like, DNA-binding domain superfamily [SSF47413] (9-72)